Protein AF-A0A7S1GGZ9-F1 (afdb_monomer_lite)

Sequence (136 aa):
AFCIGYVCFSWIVKGSVDFLGFLYLLGTIKVGVTIGKYVPQALLNKSRQSTVGWNVLNVILDLTGGVLSLIQLVGDCASMGDWSGLFGNPTKLFLSMITIFFDLVFLIQHYFLYADKDSYSQLPLEAQQQPSIEAA

Radius of gyration: 22.62 Å; chains: 1; bounding box: 49×48×69 Å

Secondary structure (DSSP, 8-state):
-HHHHHHHHHHHHHSS--HHHHHHHHHHHHHHHHHHHHHHHHHHHHHHT--TTS-HHHHHHHHHHHHHHHHHHHHHHHHHT-TTHHHHSHHHHHHHHHHHHHHHHHHHIIIIISGGGGGGGG--GGGGSSSSSTT-

InterPro domains:
  IPR005282 Lysosomal cystine transporter [PTHR13131] (4-119)
  IPR006603 PQ-loop repeat [PF04193] (23-78)
  IPR006603 PQ-loop repeat [SM00679] (36-67)

Organism: NCBI:txid267567

Foldseek 3Di:
DVLVVQQVVCCVPVVHGPVVVSVLVVLVVLLVVCVVPLVVLLVVCVVVLAPPDDDLVVLVVLLVVLVVLVVVQVVVCVVVVHPCSCVVNVSSNSSSVSSNVSSVSSCCSPVPRRVVVVVVVPPDPVVVPPDPPVPD

Structure (mmCIF, N/CA/C/O backbone):
data_AF-A0A7S1GGZ9-F1
#
_entry.id   AF-A0A7S1GGZ9-F1
#
loop_
_atom_site.group_PDB
_atom_site.id
_atom_site.type_symbol
_atom_site.label_atom_id
_atom_site.label_alt_id
_atom_site.label_comp_id
_atom_site.label_asym_id
_atom_site.label_entity_id
_atom_site.label_seq_id
_atom_site.pdbx_PDB_ins_code
_atom_site.Cartn_x
_atom_site.Cartn_y
_atom_site.Cartn_z
_atom_site.occupancy
_atom_site.B_iso_or_equiv
_atom_site.auth_seq_id
_atom_site.auth_comp_id
_atom_site.auth_asym_id
_atom_site.auth_atom_id
_atom_site.pdbx_PDB_model_num
ATOM 1 N N . ALA A 1 1 ? 18.956 1.030 4.332 1.00 77.19 1 ALA A N 1
ATOM 2 C CA . ALA A 1 1 ? 20.112 0.225 3.879 1.00 77.19 1 ALA A CA 1
ATOM 3 C C . ALA A 1 1 ? 19.828 -0.496 2.558 1.00 77.19 1 ALA A C 1
ATOM 5 O O . ALA A 1 1 ? 20.477 -0.170 1.577 1.00 77.19 1 ALA A O 1
ATOM 6 N N . PHE A 1 2 ? 18.831 -1.390 2.489 1.00 87.69 2 PHE A N 1
ATOM 7 C CA . PHE A 1 2 ? 18.554 -2.206 1.291 1.00 87.69 2 PHE A CA 1
ATOM 8 C C . PHE A 1 2 ? 18.244 -1.394 0.015 1.00 87.69 2 PHE A C 1
ATOM 10 O O . PHE A 1 2 ? 18.883 -1.596 -1.011 1.00 87.69 2 PHE A O 1
ATOM 17 N N . CYS A 1 3 ? 17.344 -0.406 0.094 1.00 90.44 3 CYS A N 1
ATOM 18 C CA . CYS A 1 3 ? 16.994 0.465 -1.039 1.00 90.44 3 CYS A CA 1
ATOM 19 C C . CYS A 1 3 ? 18.185 1.286 -1.565 1.00 90.44 3 CYS A C 1
ATOM 21 O O . CYS A 1 3 ? 18.365 1.409 -2.771 1.00 90.44 3 CYS A O 1
ATOM 23 N N . ILE A 1 4 ? 19.021 1.807 -0.660 1.00 90.12 4 ILE A N 1
ATOM 24 C CA . ILE A 1 4 ? 20.233 2.566 -1.014 1.00 90.12 4 ILE A CA 1
ATOM 25 C C . ILE A 1 4 ? 21.243 1.636 -1.695 1.00 90.12 4 ILE A C 1
ATOM 27 O O . ILE A 1 4 ? 21.786 1.987 -2.735 1.00 90.12 4 ILE A O 1
ATOM 31 N N . GLY A 1 5 ? 21.426 0.422 -1.162 1.00 92.19 5 GLY A N 1
ATOM 32 C CA . GLY A 1 5 ? 22.268 -0.603 -1.776 1.00 92.19 5 GLY A CA 1
ATOM 33 C C . GLY A 1 5 ? 21.832 -0.952 -3.199 1.00 92.19 5 GLY A C 1
ATOM 34 O O . GLY A 1 5 ? 22.674 -0.975 -4.089 1.00 92.19 5 GLY A O 1
ATOM 35 N N . TYR A 1 6 ? 20.528 -1.141 -3.439 1.00 92.19 6 TYR A N 1
ATOM 36 C CA . TYR A 1 6 ? 19.990 -1.405 -4.780 1.00 92.19 6 TYR A CA 1
ATOM 37 C C . TYR A 1 6 ? 20.269 -0.252 -5.758 1.00 92.19 6 TYR A C 1
ATOM 39 O O . TYR A 1 6 ? 20.736 -0.484 -6.872 1.00 92.19 6 TYR A O 1
ATOM 47 N N . VAL A 1 7 ? 20.040 0.996 -5.332 1.00 92.81 7 VAL A N 1
ATOM 48 C CA . VAL A 1 7 ? 20.294 2.186 -6.162 1.00 92.81 7 VAL A CA 1
ATOM 49 C C . VAL A 1 7 ? 21.782 2.315 -6.492 1.00 92.81 7 VAL A C 1
ATOM 51 O O . VAL A 1 7 ? 22.128 2.411 -7.670 1.00 92.81 7 VAL A O 1
ATOM 54 N N . CYS A 1 8 ? 22.662 2.237 -5.489 1.00 92.38 8 CYS A N 1
ATOM 55 C CA . CYS A 1 8 ? 24.111 2.304 -5.685 1.00 92.38 8 CYS A CA 1
ATOM 56 C C . CYS A 1 8 ? 24.620 1.167 -6.579 1.00 92.38 8 CYS A C 1
ATOM 58 O O . CYS A 1 8 ? 25.401 1.417 -7.490 1.00 92.38 8 CYS A O 1
ATOM 60 N N . PHE A 1 9 ? 24.142 -0.063 -6.373 1.00 91.81 9 PHE A N 1
ATOM 61 C CA . PHE A 1 9 ? 24.492 -1.210 -7.210 1.00 91.81 9 PHE A CA 1
ATOM 62 C C . PHE A 1 9 ? 24.059 -1.006 -8.667 1.00 91.81 9 PHE A C 1
ATOM 64 O O . PHE A 1 9 ? 24.860 -1.209 -9.576 1.00 91.81 9 PHE A O 1
ATOM 71 N N . SER A 1 10 ? 22.822 -0.550 -8.899 1.00 90.44 10 SER A N 1
ATOM 72 C CA . SER A 1 10 ? 22.325 -0.286 -10.255 1.00 90.44 10 SER A CA 1
ATOM 73 C C . SER A 1 10 ? 23.156 0.781 -10.974 1.00 90.44 10 SER A C 1
ATOM 75 O O . SER A 1 10 ? 23.534 0.582 -12.126 1.00 90.44 10 SER A O 1
ATOM 77 N N . TRP A 1 11 ? 23.529 1.853 -10.269 1.00 92.62 11 TRP A N 1
ATOM 78 C CA . TRP A 1 11 ? 24.365 2.922 -10.808 1.00 92.62 11 TRP A CA 1
ATOM 79 C C . TRP A 1 11 ? 25.786 2.441 -11.129 1.00 92.62 11 TRP A C 1
ATOM 81 O O . TRP A 1 11 ? 26.291 2.737 -12.206 1.00 92.62 11 TRP A O 1
ATOM 91 N N . ILE A 1 12 ? 26.400 1.640 -10.248 1.00 93.25 12 ILE A N 1
ATOM 92 C CA . ILE A 1 12 ? 27.748 1.084 -10.455 1.00 93.25 12 ILE A CA 1
ATOM 93 C C . ILE A 1 12 ? 27.786 0.119 -11.648 1.00 93.25 12 ILE A C 1
ATOM 95 O O . ILE A 1 12 ? 28.719 0.169 -12.442 1.00 93.25 12 ILE A O 1
ATOM 99 N N . VAL A 1 13 ? 26.792 -0.765 -11.783 1.00 92.44 13 VAL A N 1
ATOM 100 C CA . VAL A 1 13 ? 26.804 -1.828 -12.805 1.00 92.44 13 VAL A CA 1
ATOM 101 C C . VAL A 1 13 ? 26.308 -1.341 -14.167 1.00 92.44 13 VAL A C 1
ATOM 103 O O . VAL A 1 13 ? 26.853 -1.741 -15.192 1.00 92.44 13 VAL A O 1
ATOM 106 N N . LYS A 1 14 ? 25.263 -0.504 -14.200 1.00 88.44 14 LYS A N 1
ATOM 107 C CA . LYS A 1 14 ? 24.612 -0.060 -15.446 1.00 88.44 14 LYS A CA 1
ATOM 108 C C . LYS A 1 14 ? 24.981 1.373 -15.854 1.00 88.44 14 LYS A C 1
ATOM 110 O O . LYS A 1 14 ? 24.596 1.797 -16.936 1.00 88.44 14 LYS A O 1
ATOM 115 N N . GLY A 1 15 ? 25.669 2.142 -15.005 1.00 89.81 15 GLY A N 1
ATOM 116 C CA . GLY A 1 15 ? 25.966 3.566 -15.234 1.00 89.81 15 GLY A CA 1
ATOM 117 C C . GLY A 1 15 ? 24.761 4.505 -15.062 1.00 89.81 15 GLY A C 1
ATOM 118 O O . GLY A 1 15 ? 24.895 5.720 -15.184 1.00 89.81 15 GLY A O 1
ATOM 119 N N . SER A 1 16 ? 23.578 3.962 -14.757 1.00 90.56 16 SER A N 1
ATOM 120 C CA . SER A 1 16 ? 22.326 4.698 -14.567 1.00 90.56 16 SER A CA 1
ATOM 121 C C . SER A 1 16 ? 21.460 4.026 -13.506 1.00 90.56 16 SER A C 1
ATOM 123 O O . SER A 1 16 ? 21.526 2.809 -13.327 1.00 90.56 16 SER A O 1
ATOM 125 N N . VAL A 1 17 ? 20.600 4.796 -12.840 1.00 89.31 17 VAL A N 1
ATOM 126 C CA . VAL A 1 17 ? 19.655 4.249 -11.857 1.00 89.31 17 VAL A CA 1
ATOM 127 C C . VAL A 1 17 ? 18.507 3.532 -12.565 1.00 89.31 17 VAL A C 1
ATOM 129 O O . VAL A 1 17 ? 17.809 4.118 -13.391 1.00 89.31 17 VAL A O 1
ATOM 132 N N . ASP A 1 18 ? 18.276 2.273 -12.198 1.00 90.69 18 ASP A N 1
ATOM 133 C CA . ASP A 1 18 ? 17.121 1.496 -12.655 1.00 90.69 18 ASP A CA 1
ATOM 134 C C . ASP A 1 18 ? 15.862 1.903 -11.874 1.00 90.69 18 ASP A C 1
ATOM 136 O O . ASP A 1 18 ? 15.509 1.312 -10.849 1.00 90.69 18 ASP A O 1
ATOM 140 N N . PHE A 1 19 ? 15.215 2.974 -12.337 1.00 89.44 19 PHE A N 1
ATOM 141 C CA . PHE A 1 19 ? 14.082 3.585 -11.645 1.00 89.44 19 PHE A CA 1
ATOM 142 C C . PHE A 1 19 ? 12.858 2.663 -11.578 1.00 89.44 19 PHE A C 1
ATOM 144 O O . PHE A 1 19 ? 12.216 2.567 -10.533 1.00 89.44 19 PHE A O 1
ATOM 151 N N . LEU A 1 20 ? 12.552 1.941 -12.660 1.00 87.50 20 LEU A N 1
ATOM 152 C CA . LEU A 1 20 ? 11.398 1.042 -12.695 1.00 87.50 20 LEU A CA 1
ATOM 153 C C . LEU A 1 20 ? 11.593 -0.145 -11.743 1.00 87.50 20 LEU A C 1
ATOM 155 O O . LEU A 1 20 ? 10.703 -0.450 -10.949 1.00 87.50 20 LEU A O 1
ATOM 159 N N . GLY A 1 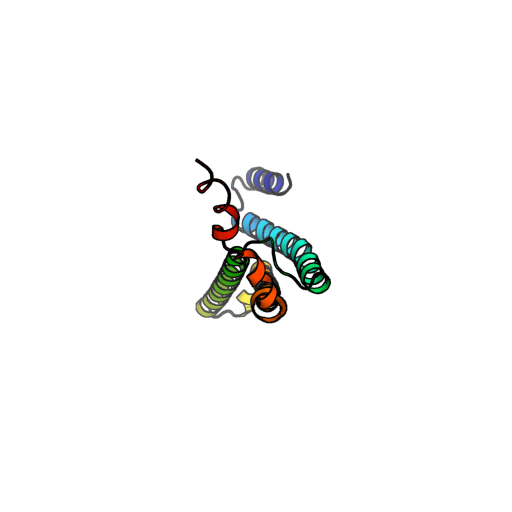21 ? 12.779 -0.763 -11.756 1.00 86.62 21 GLY A N 1
ATOM 160 C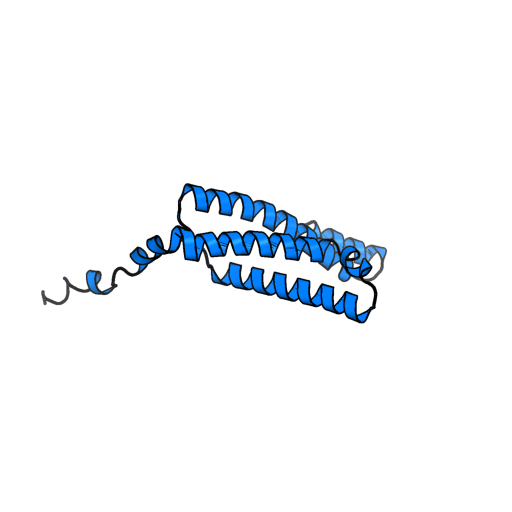 CA . GLY A 1 21 ? 13.115 -1.820 -10.803 1.00 86.62 21 GLY A CA 1
ATOM 161 C C . GLY A 1 21 ? 13.090 -1.326 -9.354 1.00 86.62 21 GLY A C 1
ATOM 162 O O . GLY A 1 21 ? 12.604 -2.024 -8.463 1.00 86.62 21 GLY A O 1
ATOM 163 N N . PHE A 1 22 ? 13.526 -0.087 -9.115 1.00 89.44 22 PHE A N 1
ATOM 164 C CA . PHE A 1 22 ? 13.441 0.538 -7.798 1.00 89.44 22 PHE A CA 1
ATOM 165 C C . PHE A 1 22 ? 11.989 0.723 -7.322 1.00 89.44 22 PHE A C 1
ATOM 167 O O . PHE A 1 22 ? 11.677 0.414 -6.172 1.00 89.44 22 PHE A O 1
ATOM 174 N N . LEU A 1 23 ? 11.077 1.156 -8.198 1.00 88.81 23 LEU A N 1
ATOM 175 C CA . LEU A 1 23 ? 9.652 1.264 -7.866 1.00 88.81 23 LEU A CA 1
ATOM 176 C C . LEU A 1 23 ? 9.020 -0.100 -7.561 1.00 88.81 23 LEU A C 1
ATOM 178 O O . LEU A 1 23 ? 8.240 -0.210 -6.613 1.00 88.81 23 LEU A O 1
ATOM 182 N N . TYR A 1 24 ? 9.386 -1.154 -8.297 1.00 87.06 24 TYR A N 1
ATOM 183 C CA . TYR A 1 24 ? 8.931 -2.513 -7.987 1.00 87.06 24 TYR A CA 1
ATOM 184 C C . TYR A 1 24 ? 9.447 -3.017 -6.641 1.00 87.06 24 TYR A C 1
ATOM 186 O O . TYR A 1 24 ? 8.695 -3.651 -5.892 1.00 87.06 24 TYR A O 1
ATOM 194 N N . LEU A 1 25 ? 10.690 -2.684 -6.289 1.00 89.38 25 LEU A N 1
ATOM 195 C CA . LEU A 1 25 ? 11.239 -2.985 -4.973 1.00 89.38 25 LEU A CA 1
ATOM 196 C C . LEU A 1 25 ? 10.438 -2.286 -3.865 1.00 89.38 25 LEU A C 1
ATOM 198 O O . LEU A 1 25 ? 10.022 -2.932 -2.902 1.00 89.38 25 LEU A O 1
ATOM 202 N N . LEU A 1 26 ? 10.174 -0.985 -4.014 1.00 89.88 26 LEU A N 1
ATOM 203 C CA . LEU A 1 26 ? 9.365 -0.232 -3.053 1.00 89.88 26 LEU A CA 1
ATOM 204 C C . LEU A 1 26 ? 7.943 -0.793 -2.932 1.00 89.88 26 LEU A C 1
ATOM 206 O O . LEU A 1 26 ? 7.444 -0.943 -1.817 1.00 89.88 26 LEU A O 1
ATOM 210 N N . GLY A 1 27 ? 7.308 -1.148 -4.052 1.00 87.88 27 GLY A N 1
ATOM 211 C CA . GLY A 1 27 ? 5.985 -1.773 -4.065 1.00 87.88 27 GLY A CA 1
ATOM 212 C C . GLY A 1 27 ? 5.962 -3.093 -3.296 1.00 87.88 27 GLY A C 1
ATOM 213 O O . GLY A 1 27 ? 5.084 -3.310 -2.465 1.00 87.88 27 GLY A O 1
ATOM 214 N N . THR A 1 28 ? 6.976 -3.934 -3.495 1.00 86.06 28 THR A N 1
ATOM 215 C CA . THR A 1 28 ? 7.109 -5.220 -2.793 1.00 86.06 28 THR A CA 1
ATOM 216 C C . THR A 1 28 ? 7.277 -5.025 -1.285 1.00 86.06 28 THR A C 1
ATOM 218 O O . THR A 1 28 ? 6.596 -5.675 -0.491 1.00 86.06 28 THR A O 1
ATOM 221 N N . ILE A 1 29 ? 8.127 -4.077 -0.872 1.00 90.50 29 ILE A N 1
ATOM 222 C CA . ILE A 1 29 ? 8.288 -3.718 0.545 1.00 90.50 29 ILE A CA 1
ATOM 223 C C . ILE A 1 29 ? 6.964 -3.198 1.117 1.00 90.50 29 ILE A C 1
ATOM 225 O O . ILE A 1 29 ? 6.572 -3.608 2.210 1.00 90.50 29 ILE A O 1
ATOM 229 N N . LYS A 1 30 ? 6.245 -2.340 0.377 1.00 88.75 30 LYS A N 1
ATOM 230 C CA . LYS A 1 30 ? 4.940 -1.813 0.795 1.00 88.75 30 LYS A CA 1
ATOM 231 C C . LYS A 1 30 ? 3.942 -2.943 1.040 1.00 88.75 30 LYS A C 1
ATOM 233 O O . LYS A 1 30 ? 3.306 -2.922 2.085 1.00 88.75 30 LYS A O 1
ATOM 238 N N . VAL A 1 31 ? 3.841 -3.944 0.159 1.00 88.06 31 VAL A N 1
ATOM 239 C CA . VAL A 1 31 ? 2.965 -5.115 0.379 1.00 88.06 31 VAL A CA 1
ATOM 240 C C . VAL A 1 31 ? 3.306 -5.818 1.695 1.00 88.06 31 VAL A C 1
ATOM 242 O O . VAL A 1 31 ? 2.412 -6.062 2.506 1.00 88.06 31 VAL A O 1
ATOM 245 N N . GLY A 1 32 ? 4.590 -6.096 1.940 1.00 89.81 32 GLY A N 1
ATOM 246 C CA . GLY A 1 32 ? 5.034 -6.756 3.171 1.00 89.81 32 GLY A CA 1
ATOM 247 C C . GLY A 1 32 ? 4.680 -5.959 4.429 1.00 89.81 32 GLY A C 1
ATOM 248 O O . GLY A 1 32 ? 4.098 -6.503 5.368 1.00 89.81 32 GLY A O 1
ATOM 249 N N . VAL A 1 33 ? 4.958 -4.651 4.422 1.00 90.56 33 VAL A N 1
ATOM 250 C CA . VAL A 1 33 ? 4.596 -3.745 5.524 1.00 90.56 33 VAL A CA 1
ATOM 251 C C . VAL A 1 33 ? 3.081 -3.709 5.719 1.00 90.56 33 VAL A C 1
ATOM 253 O O . VAL A 1 33 ? 2.624 -3.800 6.854 1.00 90.56 33 VAL A O 1
ATOM 256 N N . THR A 1 34 ? 2.307 -3.616 4.635 1.00 88.31 34 THR A N 1
ATOM 257 C CA . THR A 1 34 ? 0.838 -3.589 4.642 1.00 88.31 34 THR A CA 1
ATOM 258 C C . THR A 1 34 ? 0.259 -4.820 5.321 1.00 88.31 34 THR A C 1
ATOM 260 O O . THR A 1 34 ? -0.508 -4.669 6.264 1.00 88.31 34 THR A O 1
ATOM 263 N N . ILE A 1 35 ? 0.662 -6.027 4.922 1.00 89.38 35 ILE A N 1
ATOM 264 C CA . ILE A 1 35 ? 0.177 -7.264 5.554 1.00 89.38 35 ILE A CA 1
ATOM 265 C C . ILE A 1 35 ? 0.575 -7.296 7.035 1.00 89.38 35 ILE A C 1
ATOM 267 O O . ILE A 1 35 ? -0.266 -7.556 7.898 1.00 89.38 35 ILE A O 1
ATOM 271 N N . GLY A 1 36 ? 1.841 -6.975 7.330 1.00 93.56 36 GLY A N 1
ATOM 272 C CA . GLY A 1 36 ? 2.384 -6.990 8.686 1.00 93.56 36 GLY A CA 1
ATOM 273 C C . GLY A 1 36 ? 1.674 -6.035 9.647 1.00 93.56 36 GLY A C 1
ATOM 274 O O . GLY A 1 36 ? 1.522 -6.371 10.817 1.00 93.56 36 GLY A O 1
ATOM 275 N N . LYS A 1 37 ? 1.199 -4.875 9.173 1.00 91.06 37 LYS A N 1
ATOM 276 C CA . LYS A 1 37 ? 0.453 -3.907 9.997 1.00 91.06 37 LYS A CA 1
ATOM 277 C C . LYS A 1 37 ? -1.058 -4.164 9.994 1.00 91.06 37 LYS A C 1
ATOM 279 O O . LYS A 1 37 ? -1.704 -4.029 11.031 1.00 91.06 37 LYS A O 1
ATOM 284 N N . TYR A 1 38 ? -1.636 -4.543 8.853 1.00 91.50 38 TYR A N 1
ATOM 285 C CA . TYR A 1 38 ? -3.089 -4.590 8.692 1.00 91.50 38 TYR A CA 1
ATOM 286 C C . TYR A 1 38 ? -3.727 -5.805 9.344 1.00 91.50 38 TYR A C 1
ATOM 288 O O . TYR A 1 38 ? -4.794 -5.667 9.939 1.00 91.50 38 TYR A O 1
ATOM 296 N N . VAL A 1 39 ? -3.072 -6.969 9.314 1.00 93.00 39 VAL A N 1
ATOM 297 C CA . VAL A 1 39 ? -3.606 -8.162 9.985 1.00 93.00 39 VAL A CA 1
ATOM 298 C C . VAL A 1 39 ? -3.708 -7.945 11.502 1.00 93.00 39 VAL A C 1
ATOM 300 O O . VAL A 1 39 ? -4.810 -8.104 12.036 1.00 93.00 39 VAL A O 1
ATOM 303 N N . PRO A 1 40 ? -2.646 -7.510 12.216 1.00 92.75 40 PRO A N 1
ATOM 304 C CA . PRO A 1 40 ? -2.764 -7.201 13.638 1.00 92.75 40 PRO A CA 1
ATOM 305 C C . PRO A 1 40 ? -3.789 -6.103 13.916 1.00 92.75 40 PRO A C 1
ATOM 307 O O . PRO A 1 40 ? -4.567 -6.240 14.856 1.00 92.75 40 PRO A O 1
ATOM 310 N N . GLN A 1 41 ? -3.844 -5.052 13.091 1.00 92.50 41 GLN A N 1
ATOM 311 C CA . GLN A 1 41 ? -4.806 -3.965 13.278 1.00 92.50 41 GLN A CA 1
ATOM 312 C C . GLN A 1 41 ? -6.254 -4.464 13.180 1.00 92.50 41 GLN A C 1
ATOM 314 O O . GLN A 1 41 ? -7.064 -4.155 14.049 1.00 92.50 41 GLN A O 1
ATOM 319 N N . ALA A 1 42 ? -6.580 -5.283 12.177 1.00 92.38 42 ALA A N 1
ATOM 320 C CA . ALA A 1 42 ? -7.927 -5.823 11.998 1.00 92.38 42 ALA A CA 1
ATOM 321 C C . ALA A 1 42 ? -8.350 -6.707 13.183 1.00 92.38 42 ALA A C 1
ATOM 323 O O . ALA A 1 42 ? -9.496 -6.633 13.640 1.00 92.38 42 ALA A O 1
ATOM 324 N N . LEU A 1 43 ? -7.417 -7.509 13.710 1.00 92.88 43 LEU A N 1
ATOM 325 C CA . LEU A 1 43 ? -7.637 -8.353 14.887 1.00 92.88 43 LEU A CA 1
ATOM 326 C C . LEU A 1 43 ? -7.791 -7.527 16.169 1.00 92.88 43 LEU A C 1
ATOM 328 O O . LEU A 1 43 ? -8.677 -7.811 16.977 1.00 92.88 43 LEU A O 1
ATOM 332 N N . LEU A 1 44 ? -6.971 -6.490 16.351 1.00 91.56 44 LEU A N 1
ATOM 333 C CA . LEU A 1 44 ? -7.056 -5.587 17.498 1.00 91.56 44 LEU A CA 1
ATOM 334 C C . LEU A 1 44 ? -8.360 -4.789 17.490 1.00 91.56 44 LEU A C 1
ATOM 336 O O . LEU A 1 44 ? -9.003 -4.700 18.534 1.00 91.56 44 LEU A O 1
ATOM 340 N N . ASN A 1 45 ? -8.789 -4.287 16.330 1.00 91.12 45 ASN A N 1
ATOM 341 C CA . ASN A 1 45 ? -10.083 -3.621 16.170 1.00 91.12 45 ASN A CA 1
ATOM 342 C C . ASN A 1 45 ? -11.227 -4.564 16.567 1.00 91.12 45 ASN A C 1
ATOM 344 O O . ASN A 1 45 ? -12.128 -4.166 17.302 1.00 91.12 45 ASN A O 1
ATOM 348 N N . LYS A 1 46 ? -11.154 -5.839 16.150 1.00 90.19 46 LYS A N 1
ATOM 349 C CA . LYS A 1 46 ? -12.144 -6.859 16.523 1.00 90.19 46 LYS A CA 1
ATOM 350 C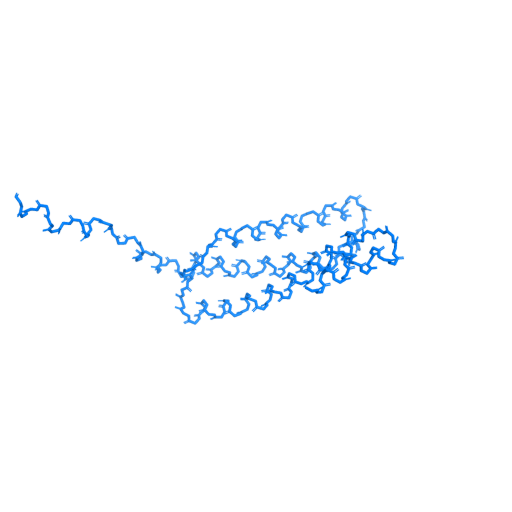 C . LYS A 1 46 ? -12.159 -7.139 18.027 1.00 90.19 46 LYS A C 1
ATOM 352 O O . LYS A 1 46 ? -13.232 -7.198 18.617 1.00 90.19 46 LYS A O 1
ATOM 357 N N . SER A 1 47 ? -10.986 -7.307 18.635 1.00 90.12 47 SER A N 1
ATOM 358 C CA . SER A 1 47 ? -10.836 -7.617 20.063 1.00 90.12 47 SER A CA 1
ATOM 359 C C . SER A 1 47 ? -11.286 -6.459 20.962 1.00 90.12 47 SER A C 1
ATOM 361 O O . SER A 1 47 ? -12.022 -6.661 21.921 1.00 90.12 47 SER A O 1
ATOM 363 N N . ARG A 1 48 ? -10.901 -5.224 20.618 1.00 87.31 48 ARG A N 1
ATOM 364 C CA . ARG A 1 48 ? -11.264 -4.009 21.370 1.00 87.31 48 ARG A CA 1
ATOM 365 C C . ARG A 1 48 ? -12.679 -3.523 21.072 1.00 87.31 48 ARG A C 1
ATOM 367 O O . ARG A 1 48 ? -13.209 -2.692 21.808 1.00 87.31 48 ARG A O 1
ATOM 374 N N . GLN A 1 49 ? -13.266 -3.999 19.976 1.00 86.94 49 GLN A N 1
ATOM 375 C CA . GLN A 1 49 ? -14.505 -3.481 19.411 1.00 86.94 49 GLN A CA 1
ATOM 376 C C . GLN A 1 49 ? -14.496 -1.949 19.300 1.00 86.94 49 GLN A C 1
ATOM 378 O O . GLN A 1 49 ? -15.445 -1.290 19.726 1.00 86.94 49 GLN A O 1
ATOM 383 N N . SER A 1 50 ? -13.375 -1.381 18.855 1.00 82.56 50 SER A N 1
ATOM 384 C CA . SER A 1 50 ? -13.166 0.061 18.729 1.00 82.56 50 SER A CA 1
ATOM 385 C C . SER A 1 50 ? -12.091 0.345 1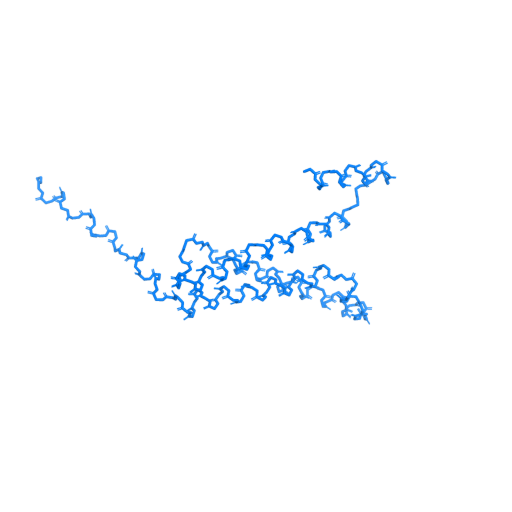7.687 1.00 82.56 50 SER A C 1
ATOM 387 O O . SER A 1 50 ? -11.104 -0.387 17.584 1.00 82.56 50 SER A O 1
ATOM 389 N N . THR A 1 51 ? -12.294 1.424 16.937 1.00 85.81 51 THR A N 1
ATOM 390 C CA . THR A 1 51 ? -11.362 1.975 15.941 1.00 85.81 51 THR A CA 1
ATOM 391 C C . THR A 1 51 ? -10.799 3.337 16.346 1.00 85.81 51 THR A C 1
ATOM 393 O O . THR A 1 51 ? -10.144 3.986 15.536 1.00 85.81 51 THR A O 1
ATOM 396 N N . VAL A 1 52 ? -11.035 3.775 17.586 1.00 78.56 52 VAL A N 1
ATOM 397 C CA . VAL A 1 52 ? -10.551 5.063 18.102 1.00 78.56 52 VAL A CA 1
ATOM 398 C C . VAL A 1 52 ? -9.018 5.082 18.126 1.00 78.56 52 VAL A C 1
ATOM 400 O O . VAL A 1 52 ? -8.384 4.120 18.564 1.00 78.56 52 VAL A O 1
ATOM 403 N N . GLY A 1 53 ? -8.419 6.197 17.697 1.00 76.19 53 GLY A N 1
ATOM 404 C CA . GLY A 1 53 ? -6.984 6.463 17.865 1.00 76.19 53 GLY A CA 1
ATOM 405 C C . GLY A 1 53 ? -6.139 6.482 16.588 1.00 76.19 53 GLY A C 1
ATOM 406 O O . GLY A 1 53 ? -4.920 6.602 16.688 1.00 76.19 53 GLY A O 1
ATOM 407 N N . TRP A 1 54 ? -6.735 6.395 15.394 1.00 78.88 54 TRP A N 1
ATOM 408 C CA . TRP A 1 54 ? -6.003 6.565 14.132 1.00 78.88 54 TRP A CA 1
ATOM 409 C C . TRP A 1 54 ? -6.845 7.255 13.052 1.00 78.88 54 TRP A C 1
ATOM 411 O O . TRP A 1 54 ? -8.071 7.276 13.114 1.00 78.88 54 TRP A O 1
ATOM 421 N N . ASN A 1 55 ? -6.170 7.872 12.079 1.00 86.94 55 ASN A N 1
ATOM 422 C CA . ASN A 1 55 ? -6.808 8.713 11.069 1.00 86.94 55 ASN A CA 1
ATOM 423 C C . ASN A 1 55 ? -7.470 7.881 9.956 1.00 86.94 55 ASN A C 1
ATOM 425 O O . ASN A 1 55 ? -6.776 7.372 9.073 1.00 86.94 55 ASN A O 1
ATOM 429 N N . VAL A 1 56 ? -8.807 7.820 9.951 1.00 88.75 56 VAL A N 1
ATOM 430 C CA . VAL A 1 56 ? -9.600 7.148 8.904 1.00 88.75 56 VAL A CA 1
ATOM 431 C C . VAL A 1 56 ? -9.357 7.726 7.505 1.00 88.75 56 VAL A C 1
ATOM 433 O O . VAL A 1 56 ? -9.391 6.983 6.525 1.00 88.75 56 VAL A O 1
ATOM 436 N N . LEU A 1 57 ? -9.021 9.017 7.381 1.00 91.00 57 LEU A N 1
ATOM 437 C CA . LEU A 1 57 ? -8.737 9.624 6.075 1.00 91.00 57 LEU A CA 1
ATOM 438 C C . LEU A 1 57 ? -7.547 8.956 5.383 1.00 91.00 57 LEU A C 1
ATOM 440 O O . LEU A 1 57 ? -7.554 8.831 4.164 1.00 91.00 57 LEU A O 1
ATOM 444 N N . ASN A 1 58 ? -6.561 8.462 6.137 1.00 91.44 58 ASN A N 1
ATOM 445 C CA . ASN A 1 58 ? -5.431 7.744 5.547 1.00 91.44 58 ASN A CA 1
ATOM 446 C C . ASN A 1 58 ? -5.877 6.432 4.886 1.00 91.44 58 ASN A C 1
ATOM 448 O O . ASN A 1 58 ? -5.359 6.084 3.832 1.00 91.44 58 ASN A O 1
ATOM 452 N N . VAL A 1 59 ? -6.864 5.742 5.466 1.00 92.69 59 VAL A N 1
ATOM 453 C CA . VAL A 1 59 ? -7.457 4.522 4.891 1.00 92.69 59 VAL A CA 1
ATOM 454 C C . VAL A 1 59 ? -8.211 4.842 3.614 1.00 92.69 59 VAL A C 1
ATOM 456 O O . VAL A 1 59 ? -8.079 4.139 2.623 1.00 92.69 59 VAL A O 1
ATOM 459 N N . ILE A 1 60 ? -8.987 5.927 3.617 1.00 92.31 60 ILE A N 1
ATOM 460 C CA . ILE A 1 60 ? -9.733 6.366 2.432 1.00 92.31 60 ILE A CA 1
ATOM 461 C C . ILE A 1 60 ? -8.764 6.758 1.309 1.00 92.31 60 ILE A C 1
ATOM 463 O O . ILE A 1 60 ? -9.008 6.442 0.144 1.00 92.31 60 ILE A O 1
ATOM 467 N N . LEU A 1 61 ? -7.650 7.412 1.647 1.00 94.38 61 LEU A N 1
ATOM 468 C CA . LEU A 1 61 ? -6.602 7.766 0.691 1.00 94.38 61 LEU A CA 1
ATOM 469 C C . LEU A 1 61 ? -5.878 6.533 0.140 1.00 94.38 61 LEU A C 1
ATOM 471 O O . LEU A 1 61 ? -5.670 6.460 -1.071 1.00 94.38 61 LEU A O 1
ATOM 475 N N . ASP A 1 62 ? -5.533 5.558 0.984 1.00 92.38 62 ASP A N 1
ATOM 476 C CA . ASP A 1 62 ? -4.932 4.294 0.542 1.00 92.38 62 ASP A CA 1
ATOM 477 C C . ASP A 1 62 ? -5.909 3.492 -0.342 1.00 92.38 62 ASP A C 1
ATOM 479 O O . ASP A 1 62 ? -5.505 3.027 -1.413 1.00 92.38 62 ASP A O 1
ATOM 483 N N . LEU A 1 63 ? -7.202 3.447 0.009 1.00 93.62 63 LEU A N 1
ATOM 484 C CA . LEU A 1 63 ? -8.253 2.808 -0.789 1.00 93.62 63 LEU A CA 1
ATOM 485 C C . LEU A 1 63 ? -8.384 3.475 -2.157 1.00 93.62 63 LEU A C 1
ATOM 487 O O . LEU A 1 63 ? -8.370 2.804 -3.189 1.00 93.62 63 LEU A O 1
ATOM 491 N N . THR A 1 64 ? -8.481 4.805 -2.169 1.00 96.00 64 THR A N 1
ATOM 492 C CA . THR A 1 64 ? -8.582 5.595 -3.400 1.00 96.00 64 THR A CA 1
ATOM 493 C C . THR A 1 64 ? -7.350 5.370 -4.271 1.00 96.00 64 THR A C 1
ATOM 495 O O . THR A 1 64 ? -7.479 5.084 -5.459 1.00 96.00 64 THR A O 1
ATOM 498 N N . GLY A 1 65 ? -6.150 5.411 -3.687 1.00 93.56 65 GLY A N 1
ATOM 499 C CA . GLY A 1 65 ? -4.904 5.120 -4.393 1.00 93.56 65 GLY A CA 1
ATOM 500 C C . GLY A 1 65 ? -4.856 3.697 -4.959 1.00 93.56 65 GLY A C 1
ATOM 501 O O . GLY A 1 65 ? -4.425 3.506 -6.097 1.00 93.56 65 GLY A O 1
ATOM 502 N N . GLY A 1 66 ? -5.342 2.704 -4.209 1.00 93.00 66 GLY A N 1
ATOM 503 C CA . GLY A 1 66 ? -5.462 1.316 -4.655 1.00 93.00 66 GLY A CA 1
ATOM 504 C C . GLY A 1 66 ? -6.404 1.166 -5.851 1.00 93.00 66 GLY A C 1
ATOM 505 O O . GLY A 1 66 ? -6.029 0.550 -6.851 1.00 93.00 66 GLY A O 1
ATOM 506 N N . VAL A 1 67 ? -7.586 1.785 -5.787 1.00 95.31 67 VAL A N 1
ATOM 507 C CA . VAL A 1 67 ? -8.580 1.777 -6.873 1.00 95.31 67 VAL A CA 1
ATOM 508 C C . VAL A 1 67 ? -8.045 2.483 -8.117 1.00 95.31 67 VAL A C 1
ATOM 510 O O . VAL A 1 67 ? -8.087 1.908 -9.204 1.00 95.31 67 VAL A O 1
ATOM 513 N N . LEU A 1 68 ? -7.483 3.688 -7.978 1.00 94.88 68 LEU A N 1
ATOM 514 C CA . LEU A 1 68 ? -6.890 4.425 -9.099 1.00 94.88 68 LEU A CA 1
ATOM 515 C C . LEU A 1 68 ? -5.743 3.633 -9.743 1.00 94.88 68 LEU A C 1
ATOM 517 O O . LEU A 1 68 ? -5.659 3.564 -10.966 1.00 94.88 68 LEU A O 1
ATOM 521 N N . SER A 1 69 ? -4.896 2.988 -8.936 1.00 92.62 69 SER A N 1
ATOM 522 C CA . SER A 1 69 ? -3.808 2.130 -9.421 1.00 92.62 69 SER A CA 1
ATOM 523 C C . SER A 1 69 ? -4.324 0.933 -10.227 1.00 92.62 69 SER A C 1
ATOM 525 O O . SER A 1 69 ? -3.741 0.590 -11.259 1.00 92.62 69 SER A O 1
ATOM 527 N N . LEU A 1 70 ? -5.419 0.307 -9.786 1.00 92.31 70 LEU A N 1
ATOM 528 C CA . LEU A 1 70 ? -6.044 -0.803 -10.504 1.00 92.31 70 LEU A CA 1
ATOM 529 C C . LEU A 1 70 ? -6.686 -0.333 -11.817 1.00 92.31 70 LEU A C 1
ATOM 531 O O . LEU A 1 70 ? -6.486 -0.968 -12.849 1.00 92.31 70 LEU A O 1
ATOM 535 N N . ILE A 1 71 ? -7.387 0.806 -11.803 1.00 94.38 71 ILE A N 1
ATOM 536 C CA . ILE A 1 71 ? -7.970 1.417 -13.009 1.00 94.38 71 ILE A CA 1
ATOM 537 C C . ILE A 1 71 ? -6.880 1.734 -14.033 1.00 94.38 71 ILE A C 1
ATOM 539 O O . ILE A 1 71 ? -7.049 1.429 -15.211 1.00 94.38 71 ILE A O 1
ATOM 543 N N . GLN A 1 72 ? -5.748 2.291 -13.593 1.00 93.00 72 GLN A N 1
ATOM 544 C CA . GLN A 1 72 ? -4.597 2.528 -14.467 1.00 93.00 72 GLN A CA 1
ATOM 545 C C . GLN A 1 72 ? -4.109 1.228 -15.114 1.00 93.00 72 GLN A C 1
ATOM 547 O O . GLN A 1 72 ? -3.957 1.181 -16.326 1.00 93.00 72 GLN A O 1
ATOM 552 N N . LEU A 1 73 ? -3.918 0.160 -14.329 1.00 91.31 73 LEU A N 1
ATOM 553 C CA . LEU A 1 73 ? -3.437 -1.125 -14.850 1.00 91.31 73 LEU A CA 1
ATOM 554 C C . LEU A 1 73 ? -4.404 -1.740 -15.876 1.00 91.31 73 LEU A C 1
ATOM 556 O O . LEU A 1 73 ? -3.969 -2.259 -16.901 1.00 91.31 73 LEU A O 1
ATOM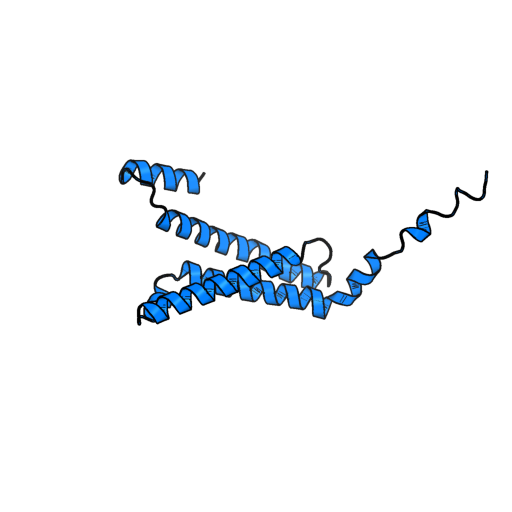 560 N N . VAL A 1 74 ? -5.712 -1.664 -15.621 1.00 90.62 74 VAL A N 1
ATOM 561 C CA . VAL A 1 74 ? -6.741 -2.131 -16.563 1.00 90.62 74 VAL A CA 1
ATOM 562 C C . VAL A 1 74 ? -6.744 -1.281 -17.835 1.00 90.62 74 VAL A C 1
ATOM 564 O O . VAL A 1 74 ? -6.814 -1.832 -18.931 1.00 90.62 74 VAL A O 1
ATOM 567 N N . GLY A 1 75 ? -6.634 0.044 -17.705 1.00 91.88 75 GLY A N 1
ATOM 568 C CA . GLY A 1 75 ? -6.546 0.965 -18.838 1.00 91.88 75 GLY A CA 1
ATOM 569 C C . GLY A 1 75 ? -5.318 0.711 -19.714 1.00 91.88 75 GLY A C 1
ATOM 570 O O . GLY A 1 75 ? -5.442 0.688 -20.937 1.00 91.88 75 GLY A O 1
ATOM 571 N N . ASP A 1 76 ? -4.164 0.440 -19.101 1.00 90.00 76 ASP A N 1
ATOM 572 C CA . ASP A 1 76 ? -2.928 0.091 -19.809 1.00 90.00 76 ASP A CA 1
ATOM 573 C C . ASP A 1 76 ? -3.110 -1.200 -20.626 1.00 90.00 76 ASP A C 1
ATOM 575 O O . ASP A 1 76 ? -2.792 -1.233 -21.815 1.00 90.00 76 ASP A O 1
ATOM 579 N N . CYS A 1 77 ? -3.703 -2.241 -20.028 1.00 89.25 77 CYS A N 1
ATOM 580 C CA . CYS A 1 77 ? -3.975 -3.508 -20.718 1.00 89.25 77 CYS A CA 1
ATOM 581 C C . CYS A 1 77 ? -4.981 -3.341 -21.863 1.00 89.25 77 CYS A C 1
ATOM 583 O O . CYS A 1 77 ? -4.788 -3.888 -22.948 1.00 89.25 77 CYS A O 1
ATOM 585 N N . ALA A 1 78 ? -6.039 -2.558 -21.637 1.00 89.75 78 ALA A N 1
ATOM 586 C CA . ALA A 1 78 ? -7.047 -2.270 -22.651 1.00 89.75 78 ALA A CA 1
ATOM 587 C C . ALA A 1 78 ? -6.455 -1.494 -23.838 1.00 89.75 78 ALA A C 1
ATOM 589 O O . ALA A 1 78 ? -6.768 -1.798 -24.986 1.00 89.75 78 ALA A O 1
ATOM 590 N N . SER A 1 79 ? -5.568 -0.532 -23.568 1.00 92.00 79 SER A N 1
ATOM 591 C CA . SER A 1 79 ? -4.869 0.254 -24.590 1.00 92.00 79 SER A CA 1
ATOM 592 C C . SER A 1 79 ? -3.890 -0.593 -25.411 1.00 92.00 79 SER A C 1
ATOM 594 O O . SER A 1 79 ? -3.833 -0.474 -26.632 1.00 92.00 79 SER A O 1
ATOM 596 N N . MET A 1 80 ? -3.151 -1.496 -24.757 1.00 88.88 80 MET A N 1
ATOM 597 C CA . MET A 1 80 ? -2.209 -2.403 -25.425 1.00 88.88 80 MET A CA 1
ATOM 598 C C . MET A 1 80 ? -2.900 -3.573 -26.145 1.00 88.88 80 MET A C 1
ATOM 600 O O . MET A 1 80 ? -2.245 -4.305 -26.883 1.00 88.88 80 MET A O 1
ATOM 604 N N . GLY A 1 81 ? -4.207 -3.769 -25.928 1.00 86.62 81 GLY A N 1
ATOM 605 C CA . GLY A 1 81 ? -4.951 -4.929 -26.426 1.00 86.62 81 GLY A CA 1
ATOM 606 C C . GLY A 1 81 ? -4.479 -6.261 -25.830 1.00 86.62 81 GLY A C 1
ATOM 607 O O . GLY A 1 81 ? -4.862 -7.321 -26.321 1.00 86.62 81 GLY A O 1
ATOM 608 N N . ASP A 1 82 ? -3.655 -6.210 -24.781 1.00 86.69 82 ASP A N 1
ATOM 609 C CA . ASP A 1 82 ? -3.008 -7.361 -24.166 1.00 86.69 82 ASP A CA 1
ATOM 610 C C . ASP A 1 82 ? -3.368 -7.449 -22.682 1.00 86.69 82 ASP A C 1
ATOM 612 O O . ASP A 1 82 ? -2.817 -6.769 -21.814 1.00 86.69 82 ASP A O 1
ATOM 616 N N . TRP A 1 83 ? -4.301 -8.349 -22.386 1.00 81.88 83 TRP A N 1
ATOM 617 C CA . TRP A 1 83 ? -4.748 -8.639 -21.027 1.00 81.88 83 TRP A CA 1
ATOM 618 C C . TRP A 1 83 ? -3.738 -9.461 -20.224 1.00 81.88 83 TRP A C 1
ATOM 620 O O . TRP A 1 83 ? -3.839 -9.517 -18.999 1.00 81.88 83 TRP A O 1
ATOM 630 N N . SER A 1 84 ? -2.736 -10.066 -20.873 1.00 81.81 84 SER A N 1
ATOM 631 C CA . SER A 1 84 ? -1.625 -10.702 -20.159 1.00 81.81 84 SER A CA 1
ATOM 632 C C . SER A 1 84 ? -0.777 -9.669 -19.406 1.00 81.81 84 SER A C 1
ATOM 634 O O . SER A 1 84 ? -0.199 -9.990 -18.364 1.00 81.81 84 SER A O 1
ATOM 636 N N . GLY A 1 85 ? -0.826 -8.396 -19.829 1.00 75.75 85 GLY A N 1
ATOM 637 C CA . GLY A 1 85 ? -0.239 -7.253 -19.128 1.00 75.75 85 GLY A CA 1
ATOM 638 C C . GLY A 1 85 ? -0.727 -7.083 -17.684 1.00 75.75 85 GLY A C 1
ATOM 639 O O . GLY A 1 85 ? 0.022 -6.582 -16.843 1.00 75.75 85 GLY A O 1
ATOM 640 N N . LEU A 1 86 ? -1.918 -7.600 -17.348 1.00 78.38 86 LEU A N 1
ATOM 641 C CA . LEU A 1 86 ? -2.448 -7.590 -15.981 1.00 78.38 86 LEU A CA 1
ATOM 642 C C . LEU A 1 86 ? -1.569 -8.436 -15.044 1.00 78.38 86 LEU A C 1
ATOM 644 O O . LEU A 1 86 ? -1.314 -8.053 -13.902 1.00 78.38 86 LEU A O 1
ATOM 648 N N . PHE A 1 87 ? -1.059 -9.561 -15.555 1.00 78.62 87 PHE A N 1
ATOM 649 C CA . PHE A 1 87 ? -0.102 -10.434 -14.872 1.00 78.62 87 PHE A CA 1
ATOM 650 C C . PHE A 1 87 ? 1.358 -10.033 -15.126 1.00 78.62 87 PHE A C 1
ATOM 652 O O . PHE A 1 87 ? 2.239 -10.480 -14.397 1.00 78.62 87 PHE A O 1
ATOM 659 N N . GLY A 1 88 ? 1.616 -9.164 -16.110 1.00 74.44 88 GLY A N 1
ATOM 660 C CA . GLY A 1 88 ? 2.929 -8.571 -16.384 1.00 74.44 88 GLY A CA 1
ATOM 661 C C . GLY A 1 88 ? 3.409 -7.594 -15.302 1.00 74.44 88 GLY A C 1
ATOM 662 O O . GLY A 1 88 ? 4.611 -7.381 -15.156 1.00 74.44 88 GLY A O 1
ATOM 663 N N . ASN A 1 89 ? 2.493 -7.049 -14.492 1.00 78.88 89 ASN A N 1
ATOM 664 C CA . ASN A 1 89 ? 2.811 -6.247 -13.308 1.00 78.88 89 ASN A CA 1
ATOM 665 C C . ASN A 1 89 ? 2.150 -6.830 -12.042 1.00 78.88 89 ASN A C 1
ATOM 667 O O . ASN A 1 89 ? 1.242 -6.221 -11.459 1.00 78.88 89 ASN A O 1
ATOM 671 N N . PRO A 1 90 ? 2.601 -8.017 -11.591 1.00 76.88 90 PRO A N 1
ATOM 672 C CA . PRO A 1 90 ? 1.952 -8.734 -10.500 1.00 76.88 90 PRO A CA 1
ATOM 673 C C . PRO A 1 90 ? 2.033 -7.940 -9.194 1.00 76.88 90 PRO A C 1
ATOM 675 O O . PRO A 1 90 ? 1.073 -7.911 -8.431 1.00 76.88 90 PRO A O 1
ATOM 678 N N . THR A 1 91 ? 3.132 -7.219 -8.954 1.00 79.88 91 THR A N 1
ATOM 679 C CA . THR A 1 91 ? 3.298 -6.394 -7.753 1.00 79.88 91 THR A CA 1
ATOM 680 C C . THR A 1 91 ? 2.237 -5.303 -7.663 1.00 79.88 91 THR A C 1
ATOM 682 O O . THR A 1 91 ? 1.646 -5.136 -6.601 1.00 79.88 91 THR A O 1
ATOM 685 N N . LYS A 1 92 ? 1.949 -4.576 -8.753 1.00 83.19 92 LYS A N 1
ATOM 686 C CA . LYS A 1 92 ? 0.916 -3.526 -8.755 1.00 83.19 92 LYS A CA 1
ATOM 687 C C . LYS A 1 92 ? -0.482 -4.119 -8.571 1.00 83.19 92 LYS A C 1
ATOM 689 O O . LYS A 1 92 ? -1.265 -3.577 -7.790 1.00 83.19 92 LYS A O 1
ATOM 694 N N . LEU A 1 93 ? -0.764 -5.247 -9.229 1.00 88.50 93 LEU A N 1
ATOM 695 C CA . LEU A 1 93 ? -2.031 -5.966 -9.093 1.00 88.50 93 LEU A CA 1
ATOM 696 C C . LEU A 1 93 ? -2.259 -6.418 -7.642 1.00 88.50 93 LEU A C 1
ATOM 698 O O . LEU A 1 93 ? -3.219 -5.980 -7.009 1.00 88.50 93 LEU A O 1
ATOM 702 N N . PHE A 1 94 ? -1.341 -7.207 -7.074 1.00 86.44 94 PHE A N 1
ATOM 703 C CA . PHE A 1 94 ? -1.445 -7.697 -5.695 1.00 86.44 94 PHE A CA 1
ATOM 704 C C . PHE A 1 94 ? -1.463 -6.566 -4.667 1.00 86.44 94 PHE A C 1
ATOM 706 O O . PHE A 1 94 ? -2.235 -6.630 -3.711 1.00 86.44 94 PHE A O 1
ATOM 713 N N . LEU A 1 95 ? -0.662 -5.514 -4.872 1.00 87.06 95 LEU A N 1
ATOM 714 C CA . LEU A 1 95 ? -0.666 -4.342 -4.000 1.00 87.06 95 LEU A CA 1
ATOM 715 C C . LEU A 1 95 ? -2.048 -3.684 -3.976 1.00 87.06 95 LEU A C 1
ATOM 717 O O . LEU A 1 95 ? -2.574 -3.442 -2.895 1.00 87.06 95 LEU A O 1
ATOM 721 N N . SER A 1 96 ? -2.661 -3.450 -5.142 1.00 90.06 96 SER A N 1
ATOM 722 C CA . SER A 1 96 ? -4.000 -2.852 -5.208 1.00 90.06 96 SER A CA 1
ATOM 723 C C . SER A 1 96 ? -5.069 -3.739 -4.563 1.00 90.06 96 SER A C 1
ATOM 725 O O . SER A 1 96 ? -5.850 -3.249 -3.752 1.00 90.06 96 SER A O 1
ATOM 727 N N . MET A 1 97 ? -5.064 -5.049 -4.830 1.00 90.94 97 MET A N 1
ATOM 728 C CA . MET A 1 97 ? -6.059 -5.979 -4.287 1.00 90.94 97 MET A CA 1
ATOM 729 C C . MET A 1 97 ? -5.992 -6.097 -2.762 1.00 90.94 97 MET A C 1
ATOM 731 O O . MET A 1 97 ? -7.017 -5.994 -2.090 1.00 90.94 97 MET A O 1
ATOM 735 N N . ILE A 1 98 ? -4.792 -6.306 -2.208 1.00 91.44 98 ILE A N 1
ATOM 736 C CA . ILE A 1 98 ? -4.604 -6.475 -0.761 1.00 91.44 98 ILE A CA 1
ATOM 737 C C . ILE A 1 98 ? -4.961 -5.181 -0.030 1.00 91.44 98 ILE A C 1
ATOM 739 O O . ILE A 1 98 ? -5.659 -5.228 0.982 1.00 91.44 98 ILE A O 1
ATOM 743 N N . THR A 1 99 ? -4.520 -4.031 -0.546 1.00 92.19 99 THR A N 1
ATOM 744 C CA . THR A 1 99 ? -4.838 -2.726 0.043 1.00 92.19 99 THR A CA 1
ATOM 745 C C . THR A 1 99 ? -6.346 -2.472 0.043 1.00 92.19 99 THR A C 1
ATOM 747 O O . THR A 1 99 ? -6.904 -2.274 1.116 1.00 92.19 99 THR A O 1
ATOM 750 N N . ILE A 1 100 ? -7.025 -2.605 -1.105 1.00 94.75 100 ILE A N 1
ATOM 751 C CA . ILE A 1 100 ? -8.483 -2.410 -1.198 1.00 94.75 100 ILE A CA 1
ATOM 752 C C . ILE A 1 100 ? -9.226 -3.329 -0.219 1.00 94.75 100 ILE A C 1
ATOM 754 O O . ILE A 1 100 ? -10.120 -2.876 0.490 1.00 94.75 100 ILE A O 1
ATOM 758 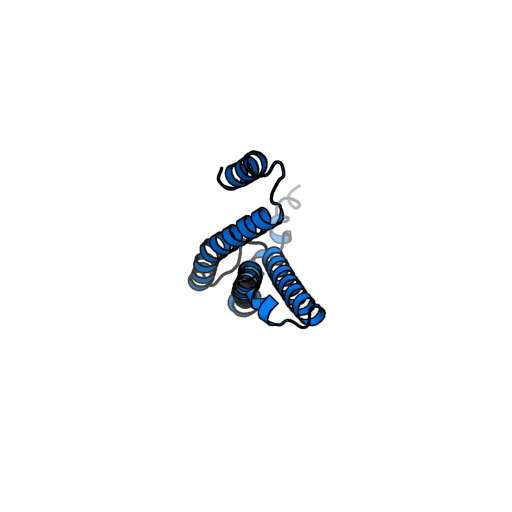N N . PHE A 1 101 ? -8.852 -4.611 -0.146 1.00 95.00 101 PHE A N 1
ATOM 759 C CA . PHE A 1 101 ? -9.503 -5.568 0.748 1.00 95.00 101 PHE A CA 1
ATOM 760 C C . PHE A 1 101 ? -9.422 -5.148 2.223 1.00 95.00 101 PHE A C 1
ATOM 762 O O . PHE A 1 101 ? -10.446 -5.085 2.904 1.00 95.00 101 PHE A O 1
ATOM 769 N N . PHE A 1 102 ? -8.222 -4.851 2.728 1.00 93.31 102 PHE A N 1
ATOM 770 C CA . PHE A 1 102 ? -8.055 -4.472 4.133 1.00 93.31 102 PHE A CA 1
ATOM 771 C C . PHE A 1 102 ? -8.646 -3.098 4.443 1.00 93.31 102 PHE A C 1
ATOM 773 O O . PHE A 1 102 ? -9.230 -2.925 5.512 1.00 93.31 102 PHE A O 1
ATOM 780 N N . ASP A 1 103 ? -8.560 -2.147 3.516 1.00 93.75 103 ASP A N 1
ATOM 781 C CA . ASP A 1 103 ? -9.142 -0.823 3.709 1.00 93.75 103 ASP A CA 1
ATOM 782 C C . ASP A 1 103 ? -10.673 -0.904 3.803 1.00 93.75 103 ASP A C 1
ATOM 784 O O . ASP A 1 103 ? -11.266 -0.285 4.685 1.00 93.75 103 ASP A O 1
ATOM 788 N N . LEU A 1 104 ? -11.323 -1.748 2.989 1.00 94.94 104 LEU A N 1
ATOM 789 C CA . LEU A 1 104 ? -12.754 -2.035 3.130 1.00 94.94 104 LEU A CA 1
ATOM 790 C C . LEU A 1 104 ? -13.079 -2.657 4.493 1.00 94.94 104 LEU A C 1
ATOM 792 O O . LEU A 1 104 ? -14.044 -2.242 5.132 1.00 94.94 104 LEU A O 1
ATOM 796 N N . VAL A 1 105 ? -12.268 -3.605 4.976 1.00 94.25 105 VAL A N 1
ATOM 797 C CA . VAL A 1 105 ? -12.438 -4.176 6.324 1.00 94.25 105 VAL A CA 1
ATOM 798 C C . VAL A 1 105 ? -12.361 -3.081 7.391 1.00 94.25 105 VAL A C 1
ATOM 800 O O . VAL A 1 105 ? -13.207 -3.050 8.284 1.00 94.25 105 VAL A O 1
ATOM 803 N N . PHE A 1 106 ? -11.401 -2.161 7.299 1.00 93.06 106 PHE A N 1
ATOM 804 C CA . PHE A 1 106 ? -11.266 -1.065 8.259 1.00 93.06 106 PHE A CA 1
ATOM 805 C C . PHE A 1 106 ? -12.416 -0.067 8.200 1.00 93.06 106 PHE A C 1
ATOM 807 O O . PHE A 1 106 ? -12.898 0.347 9.251 1.00 93.06 106 PHE A O 1
ATOM 814 N N . LEU A 1 107 ? -12.895 0.285 7.007 1.00 93.38 107 LEU A N 1
ATOM 815 C CA . LEU A 1 107 ? -14.048 1.172 6.847 1.00 93.38 107 LEU A CA 1
ATOM 816 C C . LEU A 1 107 ? -15.332 0.525 7.373 1.00 93.38 107 LEU A C 1
ATOM 818 O O . LEU A 1 107 ? -16.116 1.193 8.043 1.00 93.38 107 LEU A O 1
ATOM 822 N N . ILE A 1 108 ? -15.519 -0.780 7.147 1.00 93.38 108 ILE A N 1
ATOM 823 C CA . ILE A 1 108 ? -16.638 -1.536 7.724 1.00 93.38 108 ILE A CA 1
ATOM 824 C C . ILE A 1 108 ? -16.537 -1.553 9.254 1.00 93.38 108 ILE A C 1
ATOM 826 O O . ILE A 1 108 ? -17.526 -1.304 9.946 1.00 93.38 108 ILE A O 1
ATOM 830 N N . GLN A 1 109 ? -15.342 -1.804 9.798 1.00 91.19 109 GLN A N 1
ATOM 831 C CA . GLN A 1 109 ? -15.108 -1.758 11.241 1.00 91.19 109 GLN A CA 1
ATOM 832 C C . GLN A 1 109 ? -15.419 -0.378 11.830 1.00 91.19 109 GLN A C 1
ATOM 834 O O . GLN A 1 109 ? -16.088 -0.303 12.856 1.00 91.19 109 GLN A O 1
ATOM 839 N N . HIS A 1 110 ? -14.972 0.691 11.175 1.00 90.62 110 HIS A N 1
ATOM 840 C CA . HIS A 1 110 ? -15.110 2.056 11.669 1.00 90.62 110 HIS A CA 1
ATOM 841 C C . HIS A 1 110 ? -16.550 2.578 11.574 1.00 90.62 110 HIS A C 1
ATOM 843 O O . HIS A 1 110 ? -17.115 2.996 12.577 1.00 90.62 110 HIS A O 1
ATOM 849 N N . TYR A 1 111 ? -17.173 2.497 10.395 1.00 89.75 111 TYR A N 1
ATOM 850 C CA . TYR A 1 111 ? -18.470 3.133 10.143 1.00 89.75 111 TYR A CA 1
ATOM 851 C C . TYR A 1 111 ? -19.688 2.261 10.445 1.00 89.75 111 TYR A C 1
ATOM 853 O O . TYR A 1 111 ? -20.759 2.803 10.699 1.00 89.75 111 TYR A O 1
ATOM 861 N N . PHE A 1 112 ? -19.566 0.930 10.404 1.00 89.12 112 PHE A N 1
ATOM 862 C CA . PHE A 1 112 ? -20.722 0.044 10.594 1.00 89.12 112 PHE A CA 1
ATOM 863 C C . PHE A 1 112 ? -20.675 -0.720 11.916 1.00 89.12 112 PHE A C 1
ATOM 865 O O . PHE A 1 112 ? -21.693 -0.826 12.591 1.00 89.12 112 PHE A O 1
ATOM 872 N N . LEU A 1 113 ? -19.518 -1.269 12.300 1.00 87.69 113 LEU A N 1
ATOM 873 C CA . LEU A 1 113 ? -19.424 -2.121 13.495 1.00 87.69 113 LEU A CA 1
ATOM 874 C C . LEU A 1 113 ? -19.191 -1.333 14.789 1.00 87.69 113 LEU A C 1
ATOM 876 O O . LEU A 1 113 ? -19.718 -1.725 15.829 1.00 87.69 113 LEU A O 1
ATOM 880 N N . TYR A 1 114 ? -18.382 -0.271 14.749 1.00 85.69 114 TYR A N 1
ATOM 881 C CA . TYR A 1 114 ? -17.921 0.438 15.952 1.00 85.69 114 TYR A CA 1
ATOM 882 C C . TYR A 1 114 ? -18.239 1.941 15.964 1.00 85.69 114 TYR A C 1
ATOM 884 O O . TYR A 1 114 ? -17.704 2.654 16.812 1.00 85.69 114 TYR A O 1
ATOM 892 N N . ALA A 1 115 ? -19.147 2.400 15.096 1.00 77.56 115 ALA A N 1
ATOM 893 C CA . ALA A 1 115 ? -19.520 3.812 14.963 1.00 77.56 115 ALA A CA 1
ATOM 894 C C . ALA A 1 115 ? -20.060 4.442 16.260 1.00 77.56 115 ALA A C 1
ATOM 896 O O . ALA A 1 115 ? -19.829 5.617 16.527 1.00 77.56 115 ALA A O 1
ATOM 897 N N . ASP A 1 116 ? -20.737 3.656 17.101 1.00 65.50 116 ASP A N 1
ATOM 898 C CA . ASP A 1 116 ? -21.421 4.158 18.303 1.00 65.50 116 ASP A CA 1
ATOM 899 C C . ASP A 1 116 ? -20.456 4.580 19.434 1.00 65.50 116 ASP A C 1
ATOM 901 O O . ASP A 1 116 ? -20.829 5.268 20.382 1.00 65.50 116 ASP A O 1
ATOM 905 N N . LYS A 1 117 ? -19.177 4.189 19.349 1.00 60.22 117 LYS A N 1
ATOM 906 C CA . LYS A 1 117 ? -18.175 4.489 20.387 1.00 60.22 117 LYS A CA 1
ATOM 907 C C . LYS A 1 117 ? -17.397 5.783 20.148 1.00 60.22 117 LYS A C 1
ATOM 909 O O . LYS A 1 117 ? -16.690 6.222 21.054 1.00 60.22 117 LYS A O 1
ATOM 914 N N . ASP A 1 118 ? -17.557 6.415 18.987 1.00 54.81 118 ASP A N 1
ATOM 915 C CA . ASP A 1 118 ? -16.941 7.714 18.691 1.00 54.81 118 ASP A CA 1
ATOM 916 C C . ASP A 1 118 ? -17.715 8.888 19.334 1.00 54.81 118 ASP A C 1
ATOM 918 O O . ASP A 1 118 ? -17.139 9.951 19.588 1.00 54.81 118 ASP A O 1
ATOM 922 N N . SER A 1 119 ? -18.980 8.669 19.721 1.00 49.72 119 SER A N 1
ATOM 923 C CA . SER A 1 119 ? -19.874 9.663 20.342 1.00 49.72 119 SER A CA 1
ATOM 924 C C . SER A 1 119 ? -19.427 10.170 21.724 1.00 49.72 119 SER A C 1
ATOM 926 O O . SER A 1 119 ? -19.879 11.225 22.159 1.00 49.72 119 SER A O 1
ATOM 928 N N . TYR A 1 120 ? -18.504 9.489 22.414 1.00 52.03 120 TYR A N 1
ATOM 929 C CA . TYR A 1 120 ? -17.993 9.949 23.719 1.00 52.03 120 TYR A CA 1
ATOM 930 C C . TYR A 1 120 ? -16.888 11.012 23.623 1.00 52.03 120 TYR A C 1
ATOM 932 O O . TYR A 1 120 ? -16.568 11.656 24.620 1.00 52.03 120 TYR A O 1
ATOM 940 N N . SER A 1 121 ? -16.305 11.226 22.440 1.00 49.25 121 SER A N 1
ATOM 941 C CA . SER A 1 121 ? -15.237 12.219 22.239 1.00 49.25 121 SER A CA 1
ATOM 942 C C . SER A 1 121 ? -15.749 13.652 22.022 1.00 49.25 121 SER A C 1
ATOM 944 O O . SER A 1 121 ? -14.959 14.591 21.982 1.00 49.25 121 SER A O 1
ATOM 946 N N . GLN A 1 122 ? -17.072 13.827 21.941 1.00 48.41 122 GLN A N 1
ATOM 947 C CA . GLN A 1 122 ? -17.766 15.115 21.867 1.00 48.41 122 GLN A CA 1
ATOM 948 C C . GLN A 1 122 ? -18.425 15.462 23.218 1.00 48.41 122 GLN A C 1
ATOM 950 O O . GLN A 1 122 ? -19.509 16.038 23.249 1.00 48.41 122 GLN A O 1
ATOM 955 N N . LEU A 1 123 ? -17.817 15.094 24.356 1.00 55.94 123 LEU A N 1
ATOM 956 C CA . LEU A 1 123 ? -18.204 15.723 25.623 1.00 55.94 123 LEU A CA 1
ATOM 957 C C . LEU A 1 123 ? -17.932 17.230 25.479 1.00 55.94 123 LEU A C 1
ATOM 959 O O . LEU A 1 123 ? -16.807 17.603 25.132 1.00 55.94 123 LEU A O 1
ATOM 963 N N . PRO A 1 124 ? -18.940 18.096 25.671 1.00 49.59 124 PRO A N 1
ATOM 964 C CA . PRO A 1 124 ? -18.817 19.497 25.326 1.00 49.59 124 PRO A CA 1
ATOM 965 C C . PRO A 1 124 ? -17.770 20.143 26.230 1.00 49.59 124 PRO A C 1
ATOM 967 O O . PRO A 1 124 ? -17.829 20.045 27.458 1.00 49.59 124 PRO A O 1
ATOM 970 N N . LEU A 1 125 ? -16.834 20.856 25.605 1.00 59.38 125 LEU A N 1
ATOM 971 C CA . LEU A 1 125 ? -15.869 21.750 26.257 1.00 59.38 125 LEU A CA 1
ATOM 972 C C . LEU A 1 125 ? -16.551 22.774 27.195 1.00 59.38 125 LEU A C 1
ATOM 974 O O . LEU A 1 125 ? -15.893 23.397 28.022 1.00 59.38 125 LEU A O 1
ATOM 978 N N . GLU A 1 126 ? -17.877 22.901 27.120 1.00 54.81 126 GLU A N 1
ATOM 979 C CA . GLU A 1 126 ? -18.732 23.698 28.001 1.00 54.81 126 GLU A CA 1
ATOM 980 C C . GLU A 1 126 ? -18.760 23.183 29.453 1.00 54.81 126 GLU A C 1
ATOM 982 O O . GLU A 1 126 ? -18.898 23.982 30.375 1.00 54.81 126 GLU A O 1
ATOM 987 N N . ALA A 1 127 ? -18.549 21.884 29.706 1.00 55.81 127 ALA A N 1
ATOM 988 C CA . ALA A 1 127 ? -18.599 21.330 31.067 1.00 55.81 127 ALA A CA 1
ATOM 989 C C . ALA A 1 127 ? -17.355 21.646 31.924 1.00 55.81 127 ALA A C 1
ATOM 991 O O . ALA A 1 127 ? -17.377 21.439 33.136 1.00 55.81 127 ALA A O 1
ATOM 992 N N . GLN A 1 128 ? -16.267 22.147 31.324 1.00 53.81 128 GLN A N 1
ATOM 993 C CA . GLN A 1 128 ? -15.048 22.523 32.053 1.00 53.81 128 GLN A CA 1
ATOM 994 C C . GLN A 1 128 ? -14.892 24.034 32.269 1.00 53.81 128 GLN A C 1
ATOM 996 O O . GLN A 1 128 ? -13.972 24.441 32.977 1.00 53.81 128 GLN A O 1
ATOM 1001 N N . GLN A 1 129 ? -15.775 24.870 31.709 1.00 56.66 129 GLN A N 1
ATOM 1002 C CA . GLN A 1 129 ? -15.632 26.330 31.775 1.00 56.66 129 GLN A CA 1
ATOM 1003 C C . GLN A 1 129 ? -16.483 27.005 32.870 1.00 56.66 129 GLN A C 1
ATOM 1005 O O . GLN A 1 129 ? -16.353 28.208 33.082 1.00 56.66 129 GLN A O 1
ATOM 1010 N N . GLN A 1 130 ? -17.292 26.250 33.622 1.00 57.59 130 GLN A N 1
ATOM 1011 C CA . GLN A 1 130 ? -18.182 26.795 34.655 1.00 57.59 130 GLN A CA 1
ATOM 1012 C C . GLN A 1 130 ? -17.905 26.155 36.025 1.00 57.59 130 GLN A C 1
ATOM 1014 O O . GLN A 1 130 ? -18.559 25.191 36.418 1.00 57.59 130 GLN A O 1
ATOM 1019 N N . PRO A 1 131 ? -16.833 26.593 36.712 1.00 51.69 131 PRO A N 1
ATOM 1020 C CA . PRO A 1 131 ? -17.027 27.007 38.108 1.00 51.69 131 PRO A CA 1
ATOM 1021 C C . PRO A 1 131 ? -16.161 28.198 38.572 1.00 51.69 131 PRO A C 1
ATOM 1023 O O . PRO A 1 131 ? -16.265 28.591 39.729 1.00 51.69 131 PRO A O 1
ATOM 1026 N N . SER A 1 132 ? -15.293 28.782 37.733 1.00 54.28 132 SER A N 1
ATOM 1027 C CA . SER A 1 132 ? -14.345 29.824 38.185 1.00 54.28 132 SER A CA 1
ATOM 1028 C C . SER A 1 132 ? -14.792 31.269 37.943 1.00 54.28 132 SER A C 1
ATOM 1030 O O . SER A 1 132 ? -14.225 32.171 38.552 1.00 54.28 132 SER A O 1
ATOM 1032 N N . ILE A 1 133 ? -15.791 31.510 37.085 1.00 57.97 133 ILE A N 1
ATOM 1033 C CA . ILE A 1 133 ? -16.204 32.874 36.696 1.00 57.97 133 ILE A CA 1
ATOM 1034 C C . ILE A 1 133 ? -17.290 33.450 37.629 1.00 57.97 133 ILE A C 1
ATOM 1036 O O . ILE A 1 133 ? -17.425 34.661 37.729 1.00 57.97 133 ILE A O 1
ATOM 1040 N N . GLU A 1 134 ? -18.014 32.620 38.385 1.00 60.22 134 GLU A N 1
ATOM 1041 C CA . GLU A 1 134 ? -19.089 33.081 39.290 1.00 60.22 134 GLU A CA 1
ATOM 1042 C C . GLU A 1 134 ? -18.608 33.460 40.709 1.00 60.22 134 GLU A C 1
ATOM 1044 O O . GLU A 1 134 ? -19.426 33.793 41.564 1.00 60.22 134 GLU A O 1
ATOM 1049 N N . ALA A 1 135 ? -17.297 33.429 40.980 1.00 60.81 135 ALA A N 1
ATOM 1050 C CA . ALA A 1 135 ? -16.728 33.650 42.317 1.00 60.81 135 ALA A CA 1
ATOM 1051 C C . ALA A 1 135 ? -15.823 34.899 42.449 1.00 60.81 135 ALA A C 1
ATOM 1053 O O . ALA A 1 135 ? -15.028 34.958 43.389 1.00 60.81 135 ALA A O 1
ATOM 1054 N N . ALA A 1 136 ? -15.921 35.878 41.540 1.00 52.12 136 ALA A N 1
ATOM 1055 C CA . ALA A 1 136 ? -15.138 37.123 41.574 1.00 52.12 136 ALA A CA 1
ATOM 1056 C C . ALA A 1 136 ? -16.021 38.377 41.588 1.00 52.12 136 ALA A C 1
ATOM 1058 O O . ALA A 1 136 ? -17.008 38.410 40.820 1.00 52.12 136 ALA A O 1
#

pLDDT: mean 83.9, std 13.13, range [48.41, 96.0]